Protein AF-A0A417CY73-F1 (afdb_monomer_lite)

Secondary structure (DSSP, 8-state):
---GGG-------HHHHHHH-TT--HHHHHHHHHHHHHHHHHHHHH-TTHHHHHHHHHHHHHHHHHHHHHHHHHHHHHTTS-HHHHHHHHT--HHHHHHHH-

Radius of gyration: 24.63 Å; chains: 1; bounding box: 49×32×63 Å

Sequence (102 aa):
MYNPSESKLDTISWEDLEKEFPEITKSAVFHEAEKYVCENEIDKRYGQDAKEKFIEEYVQGFLQGVLEIRTEVIQNMSTYYSTEEIAKILDLSLEQVNAYLE

Foldseek 3Di:
DDDPVPDPDDDDDPVVVCVVPVVDDPVNVVVVVVVVCLVPVQCVVPNPPSSVVVVVVVVVVVVVVVLVVVLVVLCVVVVPDDLVVSCVVVVHDSVVSVVSVD

Structure (mmCIF, N/CA/C/O backbone):
data_AF-A0A417CY73-F1
#
_entry.id   AF-A0A417CY73-F1
#
loop_
_atom_site.group_PDB
_atom_site.id
_atom_site.type_symbol
_atom_site.label_atom_id
_atom_site.label_alt_id
_atom_site.label_comp_id
_atom_site.label_asym_id
_atom_site.label_entity_id
_atom_site.label_seq_id
_atom_site.pdbx_PDB_ins_code
_atom_site.Cartn_x
_atom_site.Cartn_y
_atom_site.Cartn_z
_atom_site.occupancy
_atom_site.B_iso_or_equiv
_atom_site.auth_seq_id
_atom_site.auth_comp_id
_atom_site.auth_asym_id
_atom_site.auth_atom_id
_ato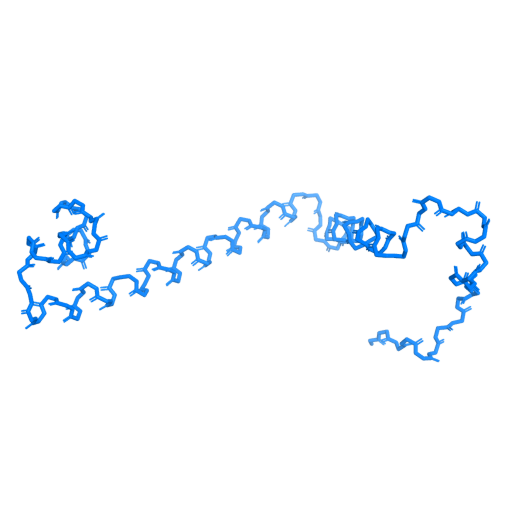m_site.pdbx_PDB_model_num
ATOM 1 N N . MET A 1 1 ? 28.100 7.264 -10.518 1.00 52.81 1 MET A N 1
ATOM 2 C CA . MET A 1 1 ? 26.701 7.602 -10.872 1.00 52.81 1 MET A CA 1
ATOM 3 C C . MET A 1 1 ? 26.689 8.157 -12.286 1.00 52.81 1 MET A C 1
ATOM 5 O O . MET A 1 1 ? 27.687 8.744 -12.680 1.00 52.81 1 MET A O 1
ATOM 9 N N . TYR A 1 2 ? 25.617 7.933 -13.046 1.00 53.69 2 TYR A N 1
ATOM 10 C CA . TYR A 1 2 ? 25.448 8.499 -14.390 1.00 53.69 2 TYR A CA 1
ATOM 11 C C . TYR A 1 2 ? 25.251 10.024 -14.307 1.00 53.69 2 TYR A C 1
ATOM 13 O O . TYR A 1 2 ? 24.459 10.473 -13.480 1.00 53.69 2 TYR A O 1
ATOM 21 N N . ASN A 1 3 ? 25.967 10.800 -15.133 1.00 61.66 3 ASN A N 1
ATOM 22 C CA . ASN A 1 3 ? 25.829 12.256 -15.234 1.00 61.66 3 ASN A CA 1
ATOM 23 C C . ASN A 1 3 ? 25.147 12.626 -16.571 1.00 61.66 3 ASN A C 1
ATOM 25 O O . ASN A 1 3 ? 25.788 12.522 -17.619 1.00 61.66 3 ASN A O 1
ATOM 29 N N . PRO A 1 4 ? 23.870 13.055 -16.569 1.00 55.38 4 PRO A N 1
ATOM 30 C CA . PRO A 1 4 ? 23.122 13.330 -17.798 1.00 55.38 4 PRO A CA 1
ATOM 31 C C . PRO A 1 4 ? 23.750 14.417 -18.679 1.00 55.38 4 PRO A C 1
ATOM 33 O O . PRO A 1 4 ? 23.627 14.356 -19.899 1.00 55.38 4 PRO A O 1
ATOM 36 N N . SER A 1 5 ? 24.447 15.390 -18.081 1.00 62.12 5 SER A N 1
ATOM 37 C CA . SER A 1 5 ? 25.074 16.503 -18.809 1.00 62.12 5 SER A CA 1
ATOM 38 C C . SER A 1 5 ? 26.353 16.115 -19.558 1.00 62.12 5 SER A C 1
ATOM 40 O O . SER A 1 5 ? 26.830 16.886 -20.385 1.00 62.12 5 SER A O 1
ATOM 42 N N . GLU A 1 6 ? 26.888 14.917 -19.309 1.00 67.62 6 GLU A N 1
ATOM 43 C CA . GLU A 1 6 ? 28.057 14.355 -20.000 1.00 67.62 6 GLU A CA 1
ATOM 44 C C . GLU A 1 6 ? 27.671 13.285 -21.037 1.00 67.62 6 GLU A C 1
ATOM 46 O O . GLU A 1 6 ? 28.540 12.677 -21.668 1.00 67.62 6 GLU A O 1
ATOM 51 N N . SER A 1 7 ? 26.368 13.040 -21.224 1.00 60.06 7 SER A N 1
ATOM 52 C CA . SER A 1 7 ? 25.860 12.071 -22.192 1.00 60.06 7 SER A CA 1
ATOM 53 C C . SER A 1 7 ? 26.217 12.490 -23.619 1.00 60.06 7 SER A C 1
ATOM 55 O O . SER A 1 7 ? 25.807 13.550 -24.085 1.00 60.06 7 SER A O 1
ATOM 57 N N . LYS A 1 8 ? 26.962 11.637 -24.328 1.00 62.66 8 LYS A N 1
ATOM 58 C CA . LYS A 1 8 ? 27.328 11.819 -25.746 1.00 62.66 8 LYS A CA 1
ATOM 59 C C . LYS A 1 8 ? 26.404 11.064 -26.705 1.00 62.66 8 LYS A C 1
ATOM 61 O O . LYS A 1 8 ? 26.819 10.721 -27.806 1.00 62.66 8 LYS A O 1
ATOM 66 N N . LEU A 1 9 ? 25.202 10.704 -26.260 1.00 65.62 9 LEU A N 1
ATOM 67 C CA . LEU A 1 9 ? 24.238 10.047 -27.134 1.00 65.62 9 LEU A CA 1
ATOM 68 C C . LEU A 1 9 ? 23.712 11.078 -28.130 1.00 65.62 9 LEU A C 1
ATOM 70 O O . LEU A 1 9 ? 23.130 12.080 -27.719 1.00 65.62 9 LEU A O 1
ATOM 74 N N . ASP A 1 10 ? 23.920 10.822 -29.418 1.00 64.56 10 ASP A N 1
ATOM 75 C CA . ASP A 1 10 ? 23.267 11.585 -30.474 1.00 64.56 10 ASP A CA 1
ATOM 76 C C . ASP A 1 10 ? 21.757 11.345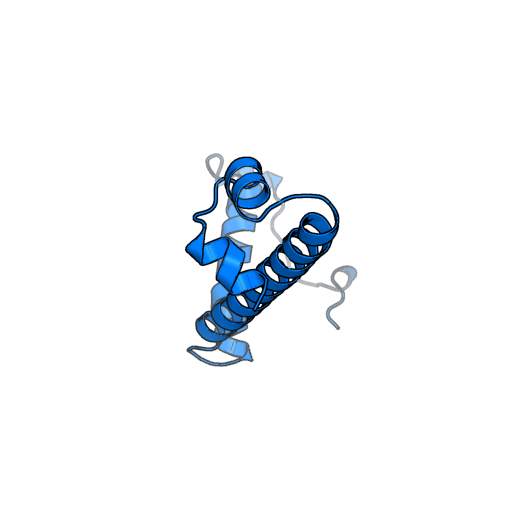 -30.368 1.00 64.56 10 ASP A C 1
ATOM 78 O O . ASP A 1 10 ? 21.287 10.206 -30.441 1.00 64.56 10 ASP A O 1
ATOM 82 N N . THR A 1 11 ? 20.993 12.412 -30.139 1.00 71.88 11 THR A N 1
ATOM 83 C CA . THR A 1 11 ? 19.536 12.353 -30.011 1.00 71.88 11 THR A CA 1
ATOM 84 C C . THR A 1 11 ? 18.866 13.120 -31.141 1.00 71.88 11 THR A C 1
ATOM 86 O O . THR A 1 11 ? 19.343 14.161 -31.590 1.00 71.88 11 THR A O 1
ATOM 89 N N . ILE A 1 12 ? 17.738 12.589 -31.611 1.00 78.19 12 ILE A N 1
ATOM 90 C CA . ILE A 1 12 ? 16.840 13.302 -32.522 1.00 78.19 12 ILE A CA 1
ATOM 91 C C . ILE A 1 12 ? 16.027 14.295 -31.684 1.00 78.19 12 ILE A C 1
ATOM 93 O O . ILE A 1 12 ? 15.634 13.988 -30.553 1.00 78.19 12 ILE A O 1
ATOM 97 N N . SER A 1 13 ? 15.793 15.497 -32.216 1.00 81.06 13 SER A N 1
ATOM 98 C CA . SER A 1 13 ? 14.963 16.491 -31.537 1.00 81.06 13 SER A CA 1
ATOM 99 C C . SER A 1 13 ? 13.505 16.014 -31.458 1.00 81.06 13 SER A C 1
ATOM 101 O O . SER A 1 13 ? 13.011 15.324 -32.350 1.00 81.06 13 SER A O 1
ATOM 103 N N . TRP A 1 14 ? 12.786 16.399 -30.398 1.00 80.38 14 TRP A N 1
ATOM 104 C CA . TRP A 1 14 ? 11.356 16.075 -30.287 1.00 80.38 14 TRP A CA 1
ATOM 105 C C . TRP A 1 14 ? 10.536 16.685 -31.423 1.00 80.38 14 TRP A C 1
ATOM 107 O O . TRP A 1 14 ? 9.614 16.048 -31.909 1.00 80.38 14 TRP A O 1
ATOM 117 N N . GLU A 1 15 ? 10.915 17.874 -31.883 1.00 82.69 15 GLU A N 1
ATOM 118 C CA . GLU A 1 15 ? 10.248 18.570 -32.985 1.00 82.69 15 GLU A CA 1
ATOM 119 C C . GLU A 1 15 ? 10.377 17.816 -34.314 1.00 82.69 15 GLU A C 1
ATOM 121 O O . GLU A 1 15 ? 9.469 17.866 -35.141 1.00 82.69 15 GLU A O 1
ATOM 126 N N . ASP A 1 16 ? 11.491 17.118 -34.544 1.00 85.88 16 ASP A N 1
ATOM 127 C CA . ASP A 1 16 ? 11.676 16.308 -35.750 1.00 85.88 16 ASP A CA 1
ATOM 128 C C . ASP A 1 16 ? 10.958 14.959 -35.636 1.00 85.88 16 ASP A C 1
ATOM 130 O O . ASP A 1 16 ? 10.335 14.522 -36.603 1.00 85.88 16 ASP A O 1
ATOM 134 N N . LEU A 1 17 ? 10.938 14.357 -34.441 1.00 81.12 17 LEU A N 1
ATOM 135 C CA . LEU A 1 17 ? 10.146 13.153 -34.170 1.00 81.12 17 LEU A CA 1
ATOM 136 C C . LEU A 1 17 ? 8.640 13.404 -34.317 1.00 81.12 17 LEU A C 1
ATOM 138 O O . LEU A 1 17 ? 7.947 12.575 -34.890 1.00 81.12 17 LEU A O 1
ATOM 142 N N . GLU A 1 18 ? 8.128 14.545 -33.853 1.00 83.38 18 GLU A N 1
ATOM 143 C CA . GLU A 1 18 ? 6.710 14.915 -33.989 1.00 83.38 18 GLU A CA 1
ATOM 144 C C . GLU A 1 18 ? 6.311 15.185 -35.449 1.00 83.38 18 GLU A C 1
ATOM 146 O O . GLU A 1 18 ? 5.159 14.976 -35.823 1.00 83.38 18 GLU A O 1
ATOM 151 N N . LYS A 1 19 ? 7.246 15.624 -36.303 1.00 84.88 19 LYS A N 1
ATOM 152 C CA . LYS A 1 19 ? 6.997 15.753 -37.751 1.00 84.88 19 LYS A CA 1
ATOM 153 C C . LYS A 1 19 ? 6.945 14.398 -38.448 1.00 84.88 19 LYS A C 1
ATOM 155 O O . LYS A 1 19 ? 6.184 14.245 -39.400 1.00 84.88 19 LYS A O 1
ATOM 160 N N . GLU A 1 20 ? 7.784 13.457 -38.020 1.00 88.56 20 GLU A N 1
ATOM 161 C CA . GLU A 1 20 ? 7.862 12.116 -38.604 1.00 88.56 20 GLU A CA 1
ATOM 162 C C . GLU A 1 20 ? 6.736 11.200 -38.094 1.00 88.56 20 GLU A C 1
ATOM 164 O O . GLU A 1 20 ? 6.207 10.400 -38.863 1.00 88.56 20 GLU A O 1
ATOM 169 N N . PHE A 1 21 ? 6.314 11.385 -36.838 1.00 84.31 21 PHE A N 1
ATOM 170 C CA . PHE A 1 21 ? 5.284 10.600 -36.150 1.00 84.31 21 PHE A CA 1
ATOM 171 C C . PHE A 1 21 ? 4.260 11.510 -35.441 1.00 84.31 21 PHE A C 1
ATOM 173 O O . PHE A 1 21 ? 4.226 11.573 -34.207 1.00 84.31 21 PHE A O 1
ATOM 180 N N . PRO A 1 22 ? 3.408 12.236 -36.185 1.00 82.25 22 PRO A N 1
ATOM 181 C CA . PRO A 1 22 ? 2.493 13.234 -35.619 1.00 82.25 22 PRO A CA 1
ATOM 182 C C . PRO A 1 22 ? 1.415 12.645 -34.697 1.00 82.25 22 PRO A C 1
ATOM 184 O O . PRO A 1 22 ? 0.846 13.352 -33.865 1.00 82.25 22 PRO A O 1
ATOM 187 N N . GLU A 1 23 ? 1.122 11.353 -34.822 1.00 83.75 23 GLU A N 1
ATOM 188 C CA . GLU A 1 23 ? 0.209 10.616 -33.948 1.00 83.75 23 GLU A CA 1
ATOM 189 C C . GLU A 1 23 ? 0.811 10.243 -32.583 1.00 83.75 23 GLU A C 1
ATOM 191 O O . GLU A 1 23 ? 0.083 9.805 -31.687 1.00 83.75 23 GLU A O 1
ATOM 196 N N . ILE A 1 24 ? 2.123 10.417 -32.398 1.00 77.19 24 ILE A N 1
ATOM 197 C CA . ILE A 1 24 ? 2.829 10.015 -31.185 1.00 77.19 24 ILE A CA 1
ATOM 198 C C . ILE A 1 24 ? 3.138 11.244 -30.330 1.00 77.19 24 ILE A C 1
ATOM 200 O O . ILE A 1 24 ? 3.909 12.123 -30.702 1.00 77.19 24 ILE A O 1
ATOM 204 N N . THR A 1 25 ? 2.582 11.284 -29.119 1.00 80.62 25 THR A N 1
ATOM 205 C CA . THR A 1 25 ? 2.919 12.341 -28.156 1.00 80.62 25 THR A CA 1
ATOM 206 C C . THR A 1 25 ? 4.176 11.985 -27.369 1.00 80.62 25 THR A C 1
ATOM 208 O O . THR A 1 25 ? 4.360 10.839 -26.951 1.00 80.62 25 THR A O 1
ATOM 211 N N . LYS A 1 26 ? 5.002 12.991 -27.060 1.00 79.81 26 LYS A N 1
ATOM 212 C CA . LYS A 1 26 ? 6.169 12.846 -26.177 1.00 79.81 26 LYS A CA 1
ATOM 213 C C . LYS A 1 26 ? 5.832 12.113 -24.872 1.00 79.81 26 LYS A C 1
ATOM 215 O O . LYS A 1 26 ? 6.554 11.207 -24.474 1.00 79.81 26 LYS A O 1
ATOM 220 N N . SER A 1 27 ? 4.710 12.453 -24.232 1.00 78.06 27 SER A N 1
ATOM 221 C CA . SER A 1 27 ? 4.273 11.799 -22.990 1.00 78.06 27 SER A CA 1
ATOM 222 C C . SER A 1 27 ? 4.034 10.296 -23.157 1.00 78.06 27 SER A C 1
ATOM 224 O O . SER A 1 27 ? 4.395 9.534 -22.266 1.00 78.06 27 SER A O 1
ATOM 226 N N . ALA A 1 28 ? 3.443 9.865 -24.275 1.00 78.19 28 ALA A N 1
ATOM 227 C CA . ALA A 1 28 ? 3.194 8.450 -24.539 1.00 78.19 28 ALA A CA 1
ATOM 228 C C . ALA A 1 28 ? 4.504 7.675 -24.749 1.00 78.19 28 ALA A C 1
ATOM 230 O O . ALA A 1 28 ? 4.670 6.594 -24.190 1.00 78.19 28 ALA A O 1
ATOM 231 N N . VAL A 1 29 ? 5.467 8.256 -25.478 1.00 82.19 29 VAL A N 1
ATOM 232 C CA . VAL A 1 29 ? 6.792 7.640 -25.685 1.00 82.19 29 VAL A CA 1
ATOM 233 C C . VAL A 1 29 ? 7.554 7.512 -24.374 1.00 82.19 29 VAL A C 1
ATOM 235 O O . VAL A 1 29 ? 8.130 6.463 -24.103 1.00 82.19 29 VAL A O 1
ATOM 238 N N . PHE A 1 30 ? 7.549 8.562 -23.548 1.00 76.12 30 PHE A N 1
ATOM 239 C CA . PHE A 1 30 ? 8.197 8.519 -22.238 1.00 76.12 30 PHE A CA 1
ATOM 240 C C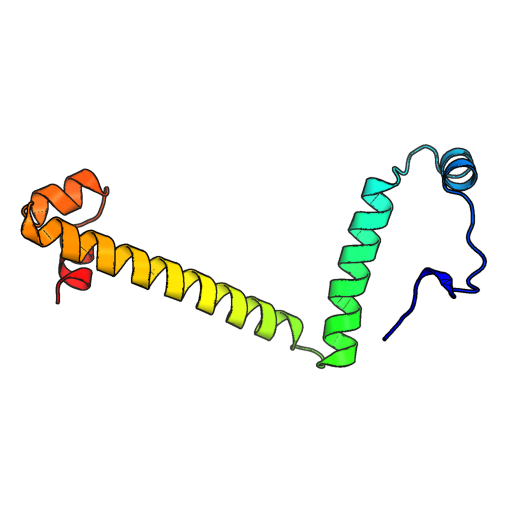 . PHE A 1 30 ? 7.564 7.474 -21.324 1.00 76.12 30 PHE A C 1
ATOM 242 O O . PHE A 1 30 ? 8.298 6.738 -20.676 1.00 76.12 30 PHE A O 1
ATOM 249 N N . HIS A 1 31 ? 6.233 7.377 -21.301 1.00 77.31 31 HIS A N 1
ATOM 250 C CA . HIS A 1 31 ? 5.536 6.391 -20.483 1.00 77.31 31 HIS A CA 1
ATOM 251 C C . HIS A 1 31 ? 5.863 4.952 -20.908 1.00 77.31 31 HIS A C 1
ATOM 253 O O . HIS A 1 31 ? 6.173 4.116 -20.062 1.00 77.31 31 HIS A O 1
ATOM 259 N N . GLU A 1 32 ? 5.872 4.664 -22.214 1.00 78.88 32 GLU A N 1
ATOM 260 C CA . GLU A 1 32 ? 6.218 3.324 -22.701 1.00 78.88 32 GLU A CA 1
ATOM 261 C C . GLU A 1 32 ? 7.709 3.006 -22.492 1.00 78.88 32 GLU A C 1
ATOM 263 O O . GLU A 1 32 ? 8.063 1.878 -22.153 1.00 78.88 32 GLU A O 1
ATOM 268 N N . ALA A 1 33 ? 8.596 4.000 -22.620 1.00 75.62 33 ALA A N 1
ATOM 269 C CA . ALA A 1 33 ? 10.020 3.844 -22.325 1.00 75.62 33 ALA A CA 1
ATOM 270 C C . ALA A 1 33 ? 10.286 3.623 -20.826 1.00 75.62 33 ALA A C 1
ATOM 272 O O . ALA A 1 33 ? 11.099 2.772 -20.473 1.00 75.62 33 ALA A O 1
ATOM 273 N N . GLU A 1 34 ? 9.597 4.352 -19.943 1.00 73.69 34 GLU A N 1
ATOM 274 C CA . GLU A 1 34 ? 9.654 4.164 -18.489 1.00 73.69 34 GLU A CA 1
ATOM 275 C C . GLU A 1 34 ? 9.180 2.762 -18.113 1.00 73.69 34 GLU A C 1
ATOM 277 O O . GLU A 1 34 ? 9.887 2.044 -17.409 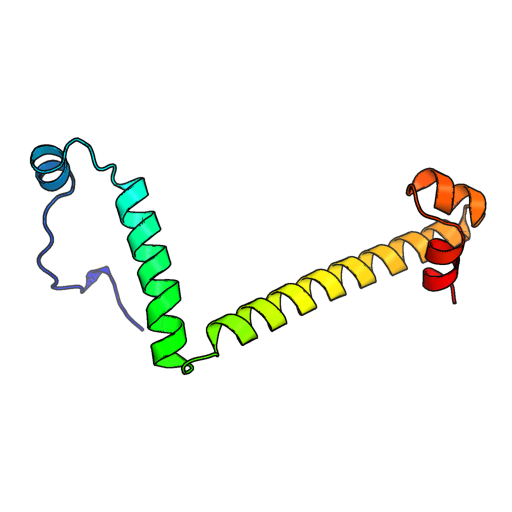1.00 73.69 34 GLU A O 1
ATOM 282 N N . LYS A 1 35 ? 8.044 2.329 -18.668 1.00 75.75 35 LYS A N 1
ATOM 283 C CA . LYS A 1 35 ? 7.538 0.967 -18.507 1.00 75.75 35 LYS A CA 1
ATOM 284 C C . LYS A 1 35 ? 8.554 -0.070 -18.987 1.00 75.75 35 LYS A C 1
ATOM 286 O O . LYS A 1 35 ? 8.876 -0.973 -18.225 1.00 75.75 35 LYS A O 1
ATOM 291 N N . TYR A 1 36 ? 9.124 0.083 -20.184 1.00 71.81 36 TYR A N 1
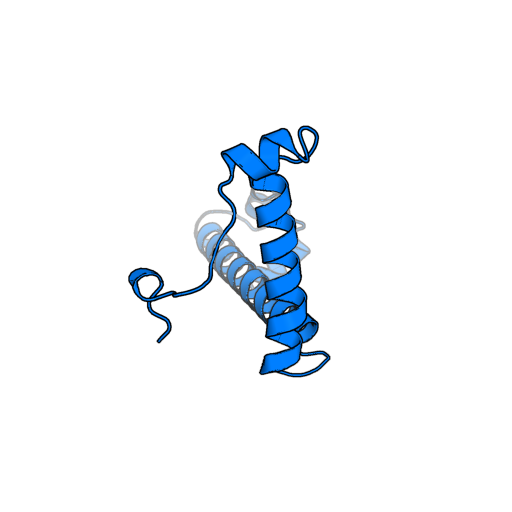ATOM 292 C CA . TYR A 1 36 ? 10.148 -0.828 -20.709 1.00 71.81 36 TYR A CA 1
ATOM 293 C C . TYR A 1 36 ? 11.395 -0.885 -19.816 1.00 71.81 36 TYR A C 1
ATOM 295 O O . TYR A 1 36 ? 11.931 -1.968 -19.583 1.00 71.81 36 TYR A O 1
ATOM 303 N N . VAL A 1 37 ? 11.866 0.260 -19.313 1.00 66.69 37 VAL A N 1
ATOM 304 C CA . VAL A 1 37 ? 13.009 0.339 -18.394 1.00 66.69 37 VAL A CA 1
ATOM 305 C C . VAL A 1 37 ? 12.672 -0.344 -17.074 1.00 66.69 37 VAL A C 1
ATOM 307 O O . VAL A 1 37 ? 13.438 -1.189 -16.630 1.00 66.69 37 VAL A O 1
ATOM 310 N N . CYS A 1 38 ? 11.524 -0.052 -16.467 1.00 66.38 38 CYS A N 1
ATOM 311 C CA . CYS A 1 38 ? 11.085 -0.716 -15.243 1.00 66.38 38 CYS A CA 1
ATOM 312 C C . CYS A 1 38 ? 10.919 -2.228 -15.437 1.00 66.38 38 CYS A C 1
ATOM 314 O O . CYS A 1 38 ? 11.346 -2.996 -14.585 1.00 66.38 38 CYS A O 1
ATOM 316 N N . GLU A 1 39 ? 10.348 -2.672 -16.555 1.00 66.62 39 GLU A N 1
ATOM 317 C CA . GLU A 1 39 ? 10.141 -4.092 -16.842 1.00 66.62 39 GLU A CA 1
ATOM 318 C C . GLU A 1 39 ? 11.461 -4.824 -17.102 1.00 66.62 39 GLU A C 1
ATOM 320 O O . GLU A 1 39 ? 11.693 -5.882 -16.531 1.00 66.62 39 GLU A O 1
ATOM 325 N N . ASN A 1 40 ? 12.368 -4.255 -17.900 1.00 67.44 40 ASN A N 1
ATOM 326 C CA . ASN A 1 40 ? 13.574 -4.966 -18.328 1.00 67.44 40 ASN A CA 1
ATOM 327 C C . ASN A 1 40 ? 14.801 -4.711 -17.449 1.00 67.44 40 ASN A C 1
ATOM 329 O O . ASN A 1 40 ? 15.646 -5.593 -17.327 1.00 67.44 40 ASN A O 1
ATOM 333 N N . GLU A 1 41 ? 14.966 -3.522 -16.865 1.00 67.00 41 GLU A N 1
ATOM 334 C CA . GLU A 1 41 ? 16.132 -3.233 -16.017 1.00 67.00 41 GLU A CA 1
ATOM 335 C C . GLU A 1 41 ? 15.999 -3.846 -14.626 1.00 67.00 41 GLU A C 1
ATOM 337 O O . GLU A 1 41 ? 17.017 -4.227 -14.050 1.00 67.00 41 GLU A O 1
ATOM 342 N N . ILE A 1 42 ? 14.779 -3.979 -14.091 1.00 63.62 42 ILE A N 1
ATOM 343 C CA . ILE A 1 42 ? 14.558 -4.675 -12.817 1.00 63.62 42 ILE A CA 1
ATOM 344 C C . ILE A 1 42 ? 14.890 -6.159 -12.992 1.00 63.62 42 ILE A C 1
ATOM 346 O O . ILE A 1 42 ? 15.748 -6.675 -12.275 1.00 63.62 42 ILE A O 1
ATOM 350 N N . ASP A 1 43 ? 14.331 -6.809 -14.012 1.00 65.00 43 ASP A N 1
ATOM 351 C CA . ASP A 1 43 ? 14.605 -8.220 -14.296 1.00 65.00 43 ASP A CA 1
ATOM 352 C C . ASP A 1 43 ? 16.087 -8.467 -14.633 1.00 65.00 43 ASP A C 1
ATOM 354 O O . ASP A 1 43 ? 16.680 -9.448 -14.188 1.00 65.00 43 ASP A O 1
ATOM 358 N N . LYS A 1 44 ? 16.749 -7.554 -15.359 1.00 66.62 44 LYS A N 1
ATOM 359 C CA . LYS A 1 44 ? 18.192 -7.671 -15.650 1.00 66.62 44 LYS A CA 1
ATOM 360 C C . LYS A 1 44 ? 19.081 -7.503 -14.422 1.00 66.62 44 LYS A C 1
ATOM 362 O O . LYS A 1 44 ? 20.122 -8.152 -14.345 1.00 66.62 44 LYS A O 1
ATOM 367 N N . ARG A 1 45 ? 18.741 -6.593 -13.506 1.00 64.00 45 ARG A N 1
ATOM 368 C CA . ARG A 1 45 ? 19.585 -6.293 -12.336 1.00 64.00 45 ARG A CA 1
ATOM 369 C C . ARG A 1 45 ? 19.350 -7.247 -11.179 1.00 64.00 45 ARG A C 1
ATOM 371 O O . ARG A 1 45 ? 20.284 -7.490 -10.419 1.00 64.00 45 ARG A O 1
ATOM 378 N N . TYR A 1 46 ? 18.133 -7.762 -11.048 1.00 64.75 46 TYR A N 1
ATOM 379 C CA . TYR A 1 46 ? 17.709 -8.531 -9.882 1.00 64.75 46 TYR A CA 1
ATOM 380 C C . TYR A 1 46 ? 17.268 -9.967 -10.220 1.00 64.75 46 TYR A C 1
ATOM 382 O O . TYR A 1 46 ? 17.122 -10.772 -9.304 1.00 64.75 46 TYR A O 1
ATOM 390 N N . GLY A 1 47 ? 17.163 -10.318 -11.509 1.00 64.75 47 GLY A N 1
ATOM 391 C CA . GLY A 1 47 ? 16.784 -11.643 -12.010 1.00 64.75 47 GLY A CA 1
ATOM 392 C C . GLY A 1 47 ? 15.320 -11.717 -12.457 1.00 64.75 47 GLY A C 1
ATOM 393 O O . GLY A 1 47 ? 14.495 -10.909 -12.032 1.00 64.75 47 GLY A O 1
ATOM 394 N N . GLN A 1 48 ? 14.996 -12.710 -13.300 1.00 59.88 48 GLN A N 1
ATOM 395 C CA . GLN A 1 48 ? 13.600 -13.110 -13.526 1.00 59.88 48 GLN A CA 1
ATOM 396 C C . GLN A 1 48 ? 12.937 -13.364 -12.161 1.00 59.88 48 GLN A C 1
ATOM 398 O O . GLN A 1 48 ? 13.581 -13.907 -11.265 1.00 59.88 48 GLN A O 1
ATOM 403 N N . ASP A 1 49 ? 11.689 -12.923 -12.004 1.00 65.19 49 ASP A N 1
ATOM 404 C CA . ASP A 1 49 ? 10.869 -12.989 -10.778 1.00 65.19 49 ASP A CA 1
ATOM 405 C C . ASP A 1 49 ? 11.149 -11.900 -9.718 1.00 65.19 49 ASP A C 1
ATOM 407 O O . ASP A 1 49 ? 10.388 -11.753 -8.757 1.00 65.19 49 ASP A O 1
ATOM 411 N N . ALA A 1 50 ? 12.177 -11.058 -9.888 1.00 65.69 50 ALA A N 1
ATOM 412 C CA . ALA A 1 50 ? 12.462 -9.982 -8.934 1.00 65.69 50 ALA A CA 1
ATOM 413 C C . ALA A 1 50 ? 11.424 -8.851 -8.958 1.00 65.69 50 ALA A C 1
ATOM 415 O O . ALA A 1 50 ? 11.157 -8.240 -7.923 1.00 65.69 50 ALA A O 1
ATOM 416 N N . LYS A 1 51 ? 10.816 -8.582 -10.119 1.00 67.25 51 LYS A N 1
ATOM 417 C CA . LYS A 1 51 ? 9.735 -7.599 -10.257 1.00 67.25 51 LYS A CA 1
ATOM 418 C C . LYS A 1 51 ? 8.508 -7.991 -9.439 1.00 67.25 51 LYS A C 1
ATOM 420 O O . LYS A 1 51 ? 7.989 -7.158 -8.700 1.00 67.25 51 LYS A O 1
ATOM 425 N N . GLU A 1 52 ? 8.047 -9.234 -9.577 1.00 69.31 52 GLU A N 1
ATOM 426 C CA . GLU A 1 52 ? 6.873 -9.722 -8.845 1.00 69.31 52 GLU A CA 1
ATOM 427 C C . GLU A 1 52 ? 7.123 -9.663 -7.344 1.00 69.31 52 GLU A C 1
ATOM 429 O O . GLU A 1 52 ? 6.320 -9.083 -6.620 1.00 69.31 52 GLU A O 1
ATOM 434 N N . LYS A 1 53 ? 8.295 -10.130 -6.903 1.00 71.75 53 LYS A N 1
ATOM 435 C CA . LYS A 1 53 ? 8.686 -10.072 -5.497 1.00 71.75 53 LYS A CA 1
ATOM 436 C C . LYS A 1 53 ? 8.799 -8.641 -4.964 1.00 71.75 53 LYS A C 1
ATOM 438 O O . LYS A 1 53 ? 8.328 -8.367 -3.869 1.00 71.75 53 LYS A O 1
ATOM 443 N N . PHE A 1 54 ? 9.376 -7.711 -5.727 1.00 71.31 54 PHE A N 1
ATOM 444 C CA . PHE A 1 54 ? 9.471 -6.305 -5.321 1.00 71.31 54 PHE A CA 1
ATOM 445 C C . PHE A 1 54 ? 8.092 -5.647 -5.195 1.00 71.31 54 PHE A C 1
ATOM 447 O O . PHE A 1 54 ? 7.832 -4.924 -4.235 1.00 71.31 54 PHE A O 1
ATOM 454 N N . ILE A 1 55 ? 7.197 -5.898 -6.155 1.00 72.81 55 ILE A N 1
ATOM 455 C CA . ILE A 1 55 ? 5.821 -5.391 -6.108 1.00 72.81 55 ILE A CA 1
ATOM 456 C C . ILE A 1 55 ? 5.077 -6.007 -4.923 1.00 72.81 55 ILE A C 1
ATOM 458 O O . ILE A 1 55 ? 4.396 -5.285 -4.199 1.00 72.81 55 ILE A O 1
ATOM 462 N N . GLU A 1 56 ? 5.227 -7.311 -4.701 1.00 74.06 56 GLU A N 1
ATOM 463 C CA . GLU A 1 56 ? 4.629 -8.013 -3.570 1.00 74.06 56 GLU A CA 1
ATOM 464 C C . GLU A 1 56 ? 5.113 -7.432 -2.236 1.00 74.06 56 GLU A C 1
ATOM 466 O O . GLU A 1 56 ? 4.286 -7.043 -1.415 1.00 74.06 56 GLU A O 1
ATOM 471 N N . GLU A 1 57 ? 6.426 -7.278 -2.046 1.00 75.62 57 GLU A N 1
ATOM 472 C CA . GLU A 1 57 ? 7.019 -6.694 -0.835 1.00 75.62 57 GLU A CA 1
ATOM 473 C C . GLU A 1 57 ? 6.555 -5.246 -0.611 1.00 75.62 57 GLU A C 1
ATOM 475 O O . GLU A 1 57 ? 6.212 -4.866 0.512 1.00 75.62 57 GLU A O 1
ATOM 480 N N . TYR A 1 58 ? 6.484 -4.433 -1.671 1.00 70.44 58 TYR A N 1
ATOM 481 C CA . TYR A 1 58 ? 5.998 -3.056 -1.581 1.00 70.44 58 TYR A CA 1
ATOM 482 C C . TYR A 1 58 ? 4.515 -2.990 -1.194 1.00 70.44 58 TYR A C 1
ATOM 484 O O . TYR A 1 58 ? 4.139 -2.230 -0.298 1.00 70.44 58 TYR A O 1
ATOM 492 N N . VAL A 1 59 ? 3.665 -3.795 -1.841 1.00 74.38 59 VAL A N 1
ATOM 493 C CA . VAL A 1 59 ? 2.226 -3.856 -1.549 1.00 74.38 59 VAL A CA 1
ATOM 494 C C . VAL A 1 59 ? 1.988 -4.380 -0.136 1.00 74.38 59 VAL A C 1
ATOM 496 O O . VAL A 1 59 ? 1.188 -3.798 0.592 1.00 74.38 59 VAL A O 1
ATOM 499 N N . GLN A 1 60 ? 2.700 -5.428 0.283 1.00 79.75 60 GLN A N 1
ATOM 500 C CA . GLN A 1 60 ? 2.622 -5.953 1.646 1.00 79.75 60 GLN A CA 1
ATOM 501 C C . GLN A 1 60 ? 3.027 -4.892 2.673 1.00 79.75 60 GLN A C 1
ATOM 503 O O . GLN A 1 60 ? 2.291 -4.675 3.633 1.00 79.75 60 GLN A O 1
ATOM 508 N N . GLY A 1 61 ? 4.132 -4.173 2.450 1.00 81.00 61 GLY A N 1
ATOM 509 C CA . GLY A 1 61 ? 4.569 -3.088 3.332 1.00 81.00 61 GLY A CA 1
ATOM 510 C C . GLY A 1 61 ? 3.563 -1.936 3.409 1.00 81.00 61 GLY A C 1
ATOM 511 O O . GLY A 1 61 ? 3.260 -1.445 4.496 1.00 81.00 61 GLY A O 1
ATOM 512 N N . PHE A 1 62 ? 2.989 -1.534 2.272 1.00 73.38 62 PHE A N 1
ATOM 513 C CA . PHE A 1 62 ? 1.941 -0.515 2.234 1.00 73.38 62 PHE A CA 1
ATOM 514 C C . PHE A 1 62 ? 0.689 -0.954 3.007 1.00 73.38 62 PHE A C 1
ATOM 516 O O . PHE A 1 62 ? 0.185 -0.204 3.843 1.00 73.38 62 PHE A O 1
ATOM 523 N N . LEU A 1 63 ? 0.198 -2.173 2.758 1.00 84.06 63 LEU A N 1
ATOM 524 C CA . LEU A 1 63 ? -0.982 -2.713 3.436 1.00 84.06 63 LEU A CA 1
ATOM 525 C C . LEU A 1 63 ? -0.748 -2.874 4.940 1.00 84.06 63 LEU A C 1
ATOM 527 O O . LEU A 1 63 ? -1.641 -2.554 5.722 1.00 84.06 63 LEU A O 1
ATOM 531 N N . GLN A 1 64 ? 0.450 -3.297 5.346 1.00 87.31 64 GLN A N 1
ATOM 532 C CA . GLN A 1 64 ? 0.848 -3.374 6.749 1.00 87.31 64 GLN A CA 1
ATOM 533 C C . GLN A 1 64 ? 0.795 -1.994 7.420 1.00 87.31 64 GLN A C 1
ATOM 535 O O . GLN A 1 64 ? 0.176 -1.853 8.472 1.00 87.31 64 GLN A O 1
ATOM 540 N N . GLY A 1 65 ? 1.341 -0.954 6.780 1.00 81.12 65 GLY A N 1
ATOM 541 C CA . GLY A 1 65 ? 1.262 0.414 7.303 1.00 81.12 65 GLY A CA 1
ATOM 542 C C . GLY A 1 65 ? -0.176 0.940 7.407 1.00 81.12 65 GLY A C 1
ATOM 543 O O . GLY A 1 65 ? -0.536 1.591 8.387 1.00 81.12 65 GLY A O 1
ATOM 544 N N . VAL A 1 66 ? -1.039 0.620 6.436 1.00 83.38 66 VAL A N 1
ATOM 545 C CA . VAL A 1 66 ? -2.472 0.963 6.504 1.00 83.38 66 VAL A CA 1
ATOM 546 C C . VAL A 1 66 ? -3.163 0.253 7.672 1.00 83.38 66 VAL A C 1
ATOM 548 O O . VAL A 1 66 ? -3.996 0.865 8.345 1.00 83.38 66 VAL A O 1
ATOM 551 N N . LEU A 1 67 ? -2.832 -1.018 7.921 1.00 88.31 67 LEU A N 1
ATOM 552 C CA . LEU A 1 67 ? -3.366 -1.777 9.052 1.00 88.31 67 LEU A CA 1
ATOM 553 C C . LEU A 1 67 ? -2.935 -1.168 10.387 1.00 88.31 67 LEU A C 1
ATOM 555 O O . LEU A 1 67 ? -3.789 -0.967 11.241 1.00 88.31 67 LEU A O 1
ATOM 559 N N . GLU A 1 68 ? -1.661 -0.813 10.547 1.00 88.81 68 GLU A N 1
ATOM 560 C CA . GLU A 1 68 ? -1.136 -0.183 11.768 1.00 88.81 68 GLU A CA 1
ATOM 561 C C . GLU A 1 68 ? -1.851 1.131 12.092 1.00 88.81 68 GLU A C 1
ATOM 563 O O . GLU A 1 68 ? -2.353 1.305 13.203 1.00 88.81 68 GLU A O 1
ATOM 568 N N . ILE A 1 69 ? -1.988 2.016 11.098 1.00 89.81 69 ILE A N 1
ATOM 569 C CA . ILE A 1 69 ? -2.712 3.285 11.252 1.00 89.81 69 ILE A CA 1
ATOM 570 C C . ILE A 1 69 ? -4.171 3.027 11.642 1.00 89.81 69 ILE A C 1
ATOM 572 O O . ILE A 1 69 ? -4.715 3.697 12.520 1.00 89.81 69 ILE A O 1
ATOM 576 N N . ARG A 1 70 ? -4.830 2.058 10.995 1.00 90.06 70 ARG A N 1
ATOM 577 C CA 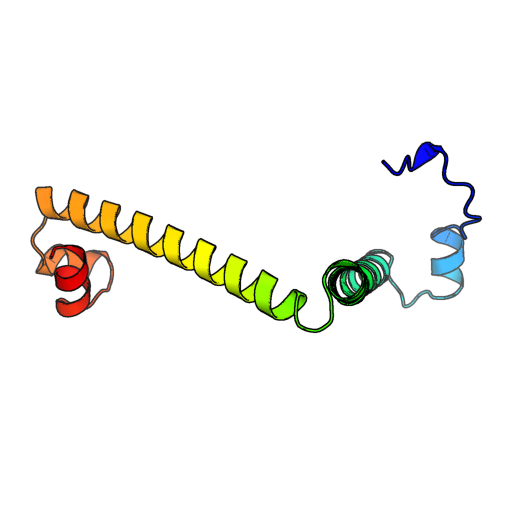. ARG A 1 70 ? -6.226 1.722 11.297 1.00 90.06 70 ARG A CA 1
ATOM 578 C C . ARG A 1 70 ? -6.382 1.196 12.725 1.00 90.06 70 ARG A C 1
ATOM 580 O O . ARG A 1 70 ? -7.316 1.617 13.406 1.00 90.06 70 ARG A O 1
ATOM 587 N N . THR A 1 71 ? -5.483 0.322 13.172 1.00 92.88 71 THR A N 1
ATOM 588 C CA . THR A 1 71 ? -5.461 -0.196 14.545 1.00 92.88 71 THR A CA 1
ATOM 589 C C . THR A 1 71 ? -5.310 0.943 15.546 1.00 92.88 71 THR A C 1
ATOM 591 O O . THR A 1 71 ? -6.115 1.050 16.467 1.00 92.88 71 THR A O 1
ATOM 594 N N . GLU A 1 72 ? -4.349 1.846 15.332 1.00 94.44 72 GLU A N 1
ATOM 595 C CA . GLU A 1 72 ? -4.119 2.992 16.218 1.00 94.44 72 GLU A CA 1
ATOM 596 C C . GLU A 1 72 ? -5.350 3.909 16.301 1.00 94.44 72 GLU A C 1
ATOM 598 O O . GLU A 1 72 ? -5.753 4.328 17.389 1.00 94.44 72 GLU A O 1
ATOM 603 N N . VAL A 1 73 ? -5.998 4.192 15.166 1.00 93.06 73 VAL A N 1
ATOM 604 C CA . VAL A 1 73 ? -7.231 4.993 15.128 1.00 93.06 73 VAL A CA 1
ATOM 605 C C . VAL A 1 73 ? -8.348 4.322 15.927 1.00 93.06 73 VAL A C 1
ATOM 607 O O . VAL A 1 73 ? -8.981 4.983 16.750 1.00 93.06 73 VAL A O 1
ATOM 610 N N . ILE A 1 74 ? -8.584 3.023 15.722 1.00 95.00 74 ILE A N 1
ATOM 611 C CA . ILE A 1 74 ? -9.647 2.282 16.416 1.00 95.00 74 ILE A CA 1
ATOM 612 C C . ILE A 1 74 ? -9.373 2.205 17.923 1.00 95.00 74 ILE A C 1
ATOM 614 O O . ILE A 1 74 ? -10.270 2.485 18.721 1.00 95.00 74 ILE A O 1
ATOM 618 N N . GLN A 1 75 ? -8.133 1.916 18.324 1.00 94.06 75 GLN A N 1
ATOM 619 C CA . GLN A 1 75 ? -7.727 1.894 19.731 1.00 94.06 75 GLN A CA 1
ATOM 620 C C . GLN A 1 75 ? -7.911 3.264 20.390 1.00 94.06 75 GLN A C 1
ATOM 622 O O . GLN A 1 75 ? -8.506 3.356 21.464 1.00 94.06 75 GLN A O 1
ATOM 627 N N . ASN A 1 76 ? -7.503 4.348 19.727 1.00 96.44 76 ASN A N 1
ATOM 628 C CA . ASN A 1 76 ? -7.723 5.702 20.233 1.00 96.44 76 ASN A CA 1
ATOM 629 C C . ASN A 1 76 ? -9.216 6.038 20.352 1.00 96.44 76 ASN A C 1
ATOM 631 O O . ASN A 1 76 ? -9.642 6.599 21.362 1.00 96.44 76 ASN A O 1
ATOM 635 N N . MET A 1 77 ? -10.037 5.664 19.366 1.00 96.50 77 MET A N 1
ATOM 636 C CA . MET A 1 77 ? -11.488 5.872 19.426 1.00 96.50 77 MET A CA 1
ATOM 637 C C . MET A 1 77 ? -12.146 5.092 20.570 1.00 96.50 77 MET A C 1
ATOM 639 O O . MET A 1 77 ? -13.088 5.608 21.168 1.00 96.50 77 MET A O 1
ATOM 643 N N . SER A 1 78 ? -11.629 3.911 20.928 1.00 96.00 78 SER A N 1
ATOM 644 C CA . SER A 1 78 ? -12.158 3.089 22.032 1.00 96.00 78 SER A CA 1
ATOM 645 C C . SER A 1 78 ? -12.066 3.752 23.408 1.00 96.00 78 SER A C 1
ATOM 647 O O . SER A 1 78 ? -12.779 3.376 24.335 1.00 96.00 78 SER A O 1
ATOM 649 N N . THR A 1 79 ? -11.240 4.794 23.541 1.00 96.81 79 THR A N 1
ATOM 650 C CA . THR A 1 79 ? -11.183 5.611 24.761 1.00 96.81 79 THR A CA 1
ATOM 651 C C . THR A 1 79 ? -12.389 6.548 24.924 1.00 96.81 79 THR A C 1
ATOM 653 O O . THR A 1 79 ? -12.637 7.028 26.031 1.00 96.81 79 THR A O 1
ATOM 656 N N . TYR A 1 80 ? -13.149 6.796 23.848 1.00 96.56 80 TYR A N 1
ATOM 657 C CA . TYR A 1 80 ? -14.249 7.768 23.812 1.00 96.56 80 TYR A CA 1
ATOM 658 C C . TYR A 1 80 ? -15.593 7.196 23.339 1.00 96.56 80 TYR A C 1
ATOM 660 O O . TYR A 1 80 ? -16.628 7.760 23.687 1.00 96.56 80 TYR A O 1
ATOM 668 N N . TYR A 1 81 ? -15.586 6.115 22.557 1.00 96.50 81 TYR A N 1
ATOM 669 C CA . TYR A 1 81 ? -16.763 5.549 21.893 1.00 96.50 81 TYR A CA 1
ATOM 670 C C . TYR A 1 81 ? -16.895 4.049 22.176 1.00 96.50 81 TYR A C 1
ATOM 672 O O . TYR A 1 81 ? -15.888 3.357 22.335 1.00 96.50 81 TYR A O 1
ATOM 680 N N . SER A 1 82 ? -18.128 3.530 22.201 1.00 96.94 82 SER A N 1
ATOM 681 C CA . SER A 1 82 ? -18.367 2.083 22.286 1.00 96.94 82 SER A CA 1
ATOM 682 C C . SER A 1 82 ? -17.979 1.371 20.986 1.00 96.94 82 SER A C 1
ATOM 684 O O . SER A 1 82 ? -17.933 1.975 19.912 1.00 96.94 82 SER A O 1
ATOM 686 N N . THR A 1 83 ? -17.751 0.058 21.051 1.00 95.75 83 THR A N 1
ATOM 687 C CA . THR A 1 83 ? -17.460 -0.767 19.868 1.00 95.75 83 THR A CA 1
ATOM 688 C C . THR A 1 83 ? -18.540 -0.629 18.786 1.00 95.75 83 THR A C 1
ATOM 690 O O . THR A 1 83 ? -18.212 -0.531 17.604 1.00 95.75 83 THR A O 1
ATOM 693 N N . GLU A 1 84 ? -19.824 -0.566 19.159 1.00 97.31 84 GLU A N 1
ATOM 694 C CA . GLU A 1 84 ? -20.931 -0.363 18.214 1.00 97.31 84 GLU A CA 1
ATOM 695 C C . GLU A 1 84 ? -20.890 1.015 17.545 1.00 97.31 84 GLU A C 1
ATOM 697 O O . GLU A 1 84 ? -21.188 1.139 16.354 1.00 97.31 84 GLU A O 1
ATOM 702 N N . GLU A 1 85 ? -20.516 2.053 18.294 1.00 97.38 85 GLU A N 1
ATOM 703 C CA . GLU A 1 85 ? -20.369 3.408 17.765 1.00 97.38 85 GLU A CA 1
ATOM 704 C C . GLU A 1 85 ? -19.199 3.490 16.786 1.00 97.38 85 GLU A C 1
ATOM 706 O O . GLU A 1 85 ? -19.359 4.031 15.693 1.00 97.38 85 GLU A O 1
ATOM 711 N N . ILE A 1 86 ? -18.054 2.891 17.124 1.00 96.75 86 ILE A N 1
ATOM 712 C CA . ILE A 1 86 ? -16.879 2.825 16.244 1.00 96.75 86 ILE A CA 1
ATOM 713 C C . ILE A 1 86 ? -17.215 2.071 14.956 1.00 96.75 86 ILE A C 1
ATOM 715 O O . ILE A 1 86 ? -16.934 2.574 13.868 1.00 96.75 86 ILE A O 1
ATOM 719 N N . ALA A 1 87 ? -17.858 0.904 15.068 1.00 96.00 87 ALA A N 1
ATOM 720 C CA . ALA A 1 87 ? -18.297 0.103 13.926 1.00 96.00 87 ALA A CA 1
ATOM 721 C C . ALA A 1 87 ? -19.183 0.919 12.978 1.00 96.00 87 ALA A C 1
ATOM 723 O O . ALA A 1 87 ? -18.980 0.918 11.766 1.00 96.00 87 ALA A O 1
ATOM 724 N N . LYS A 1 88 ? -20.113 1.700 13.534 1.00 96.56 88 LYS A N 1
ATOM 725 C CA . LYS A 1 88 ? -20.986 2.578 12.753 1.00 96.56 88 LYS A CA 1
ATOM 726 C C . LYS A 1 88 ? -20.251 3.775 12.137 1.00 96.56 88 LYS A C 1
ATOM 728 O O . LYS A 1 88 ? -20.570 4.147 11.013 1.00 96.56 88 LYS A O 1
ATOM 733 N N . ILE A 1 89 ? -19.312 4.399 12.855 1.00 95.44 89 ILE A N 1
ATOM 734 C CA . ILE A 1 89 ? -18.547 5.563 12.369 1.00 95.44 89 ILE A CA 1
ATOM 735 C C . ILE A 1 89 ? -17.619 5.167 11.217 1.00 95.44 89 ILE A C 1
ATOM 737 O O . ILE A 1 89 ? -17.496 5.913 10.248 1.00 95.44 89 ILE A O 1
ATOM 741 N N . LEU A 1 90 ? -16.964 4.011 11.331 1.00 92.19 90 LEU A N 1
ATOM 742 C CA . LEU A 1 90 ? -15.963 3.541 10.373 1.00 92.19 90 LEU A CA 1
ATOM 743 C C . LEU A 1 90 ? -16.533 2.620 9.286 1.00 92.19 90 LEU A C 1
ATOM 745 O O . LEU A 1 90 ? -15.768 2.164 8.440 1.00 92.19 90 LEU A O 1
ATOM 749 N N . ASP A 1 91 ? -17.844 2.359 9.309 1.00 95.12 91 ASP A N 1
ATOM 750 C CA . ASP A 1 91 ? -18.531 1.409 8.421 1.00 95.12 91 ASP A CA 1
ATOM 751 C C . ASP A 1 91 ? -17.854 0.023 8.419 1.00 95.12 91 ASP A C 1
ATOM 753 O O . ASP A 1 91 ? -17.515 -0.557 7.387 1.00 95.12 91 ASP A O 1
ATOM 757 N N . LEU A 1 92 ? -17.599 -0.489 9.625 1.00 93.69 92 LEU A N 1
ATOM 758 C CA . LEU A 1 92 ? -16.994 -1.794 9.880 1.00 93.69 92 LEU A CA 1
ATOM 759 C C . LEU A 1 92 ? -17.987 -2.715 10.589 1.00 93.69 92 LEU A C 1
ATOM 761 O O . LEU A 1 92 ? -18.892 -2.277 11.297 1.00 93.69 92 LEU A O 1
ATOM 765 N N . SER A 1 93 ? -17.785 -4.023 10.450 1.00 96.62 93 SER A N 1
ATOM 766 C CA . SER A 1 93 ? -18.483 -4.998 11.291 1.00 96.62 93 SER A CA 1
ATOM 767 C C . SER A 1 93 ? -17.964 -4.958 12.733 1.00 96.62 93 SER A C 1
ATOM 769 O O . SER A 1 93 ? -16.802 -4.633 12.983 1.00 96.62 93 SER A O 1
ATOM 771 N N . LEU A 1 94 ? -18.807 -5.360 13.690 1.00 96.25 94 LEU A N 1
ATOM 772 C CA . LEU A 1 94 ? -18.395 -5.510 15.093 1.00 96.25 94 LEU A CA 1
ATOM 773 C C . LEU A 1 94 ? -17.213 -6.472 15.246 1.00 96.25 94 LEU A C 1
ATOM 775 O O . LEU A 1 94 ? -16.321 -6.224 16.046 1.00 96.25 94 LEU A O 1
ATOM 779 N N . GLU A 1 95 ? -17.191 -7.544 14.455 1.00 95.50 95 GLU A N 1
ATOM 780 C CA . GLU A 1 95 ? -16.116 -8.537 14.460 1.00 95.50 95 GLU A CA 1
ATOM 781 C C . GLU A 1 95 ? -14.781 -7.925 14.017 1.00 95.50 95 GLU A C 1
ATOM 783 O O . GLU A 1 95 ? -13.764 -8.139 14.667 1.00 95.50 95 GLU A O 1
ATOM 788 N N . GLN A 1 96 ? -14.794 -7.073 12.984 1.00 92.12 96 GLN A N 1
ATOM 789 C CA . GLN A 1 96 ? -13.602 -6.332 12.567 1.00 92.12 96 GLN A CA 1
ATOM 790 C C . GLN A 1 96 ? -13.120 -5.371 13.652 1.00 92.12 96 GLN A C 1
ATOM 792 O O . GLN A 1 96 ? -11.930 -5.343 13.931 1.00 92.12 96 GLN A O 1
ATOM 797 N N . VAL A 1 97 ? -14.015 -4.591 14.268 1.00 93.88 97 VAL A N 1
ATOM 798 C CA . VAL A 1 97 ? -13.616 -3.648 15.327 1.00 93.88 97 VAL A CA 1
ATOM 799 C C . VAL A 1 97 ? -13.042 -4.392 16.532 1.00 93.88 97 VAL A C 1
ATOM 801 O O . VAL A 1 97 ? -11.996 -3.993 17.032 1.00 93.88 97 VAL A O 1
ATOM 804 N N . ASN A 1 98 ? -13.667 -5.494 16.952 1.00 93.19 98 ASN A N 1
ATOM 805 C CA . ASN A 1 98 ? -13.157 -6.323 18.044 1.00 93.19 98 ASN A CA 1
ATOM 806 C C . ASN A 1 98 ? -11.770 -6.893 17.728 1.00 93.19 98 ASN A C 1
ATOM 808 O O . ASN A 1 98 ? -10.890 -6.810 18.573 1.00 93.19 98 ASN A O 1
ATOM 812 N N . ALA A 1 99 ? -11.534 -7.361 16.499 1.00 92.69 99 ALA A N 1
ATOM 813 C CA . ALA A 1 99 ? -10.222 -7.862 16.089 1.00 92.69 99 ALA A CA 1
ATOM 814 C C . ALA A 1 99 ? -9.099 -6.804 16.154 1.00 92.69 99 ALA A C 1
ATOM 816 O O . ALA A 1 99 ? -7.933 -7.165 16.260 1.00 92.69 99 ALA A O 1
ATOM 817 N N . TYR A 1 100 ? -9.425 -5.506 16.090 1.00 91.19 100 TYR A N 1
ATOM 818 C CA . TYR A 1 100 ? -8.453 -4.416 16.268 1.00 91.19 100 TYR A CA 1
ATOM 819 C C . TYR A 1 100 ? -8.253 -3.997 17.739 1.00 91.19 100 TYR A C 1
ATOM 821 O O . TYR A 1 100 ? -7.349 -3.208 18.027 1.00 91.19 100 TYR A O 1
ATOM 829 N N . LEU A 1 101 ? -9.103 -4.474 18.656 1.00 89.44 101 LEU A N 1
ATOM 830 C CA . LEU A 1 101 ? -9.093 -4.125 20.083 1.00 89.44 101 LEU A CA 1
ATOM 831 C C . LEU A 1 101 ? -8.618 -5.267 21.003 1.00 89.44 101 LEU A C 1
ATOM 833 O O . LEU A 1 101 ? -8.378 -5.003 22.182 1.00 89.44 101 LEU A O 1
ATOM 837 N N . GLU A 1 102 ? -8.504 -6.496 20.489 1.00 79.88 102 GLU A N 1
ATOM 838 C CA . GLU A 1 102 ? -7.865 -7.648 21.159 1.00 79.88 102 GLU A CA 1
ATOM 839 C C . GLU A 1 102 ? -6.338 -7.497 21.261 1.00 79.88 102 GLU A C 1
ATOM 841 O O . GLU A 1 102 ? -5.796 -7.856 22.335 1.00 79.88 102 GLU A O 1
#

pLDDT: mean 80.29, std 12.39, range [52.81, 97.38]